Protein AF-A0ABD7GNJ8-F1 (afdb_monomer_lite)

pLDDT: mean 91.47, std 11.1, range [56.44, 98.44]

Structure (mmCIF, N/CA/C/O backbone):
data_AF-A0ABD7GNJ8-F1
#
_entry.id   AF-A0ABD7GNJ8-F1
#
loop_
_atom_site.group_PDB
_atom_site.id
_atom_site.type_symbol
_atom_site.label_atom_id
_atom_site.label_alt_id
_atom_site.label_comp_id
_atom_site.label_asym_id
_atom_site.label_entity_id
_atom_site.label_seq_id
_atom_site.pdbx_PDB_ins_code
_atom_site.Cartn_x
_atom_site.Cartn_y
_atom_site.Cartn_z
_atom_site.occupancy
_atom_site.B_iso_or_equiv
_atom_site.auth_seq_id
_atom_site.auth_comp_id
_atom_site.auth_asym_id
_atom_site.auth_atom_id
_atom_site.pdbx_PDB_model_num
ATOM 1 N N . PRO A 1 1 ? 13.631 -2.873 -11.962 1.00 72.00 1 PRO A N 1
ATOM 2 C CA . PRO A 1 1 ? 12.467 -1.945 -12.057 1.00 72.00 1 PRO A CA 1
ATOM 3 C C . PRO A 1 1 ? 11.152 -2.665 -11.684 1.00 72.00 1 PRO A C 1
ATOM 5 O O . PRO A 1 1 ? 11.100 -3.879 -11.836 1.00 72.00 1 PRO A O 1
ATOM 8 N N . GLY A 1 2 ? 10.149 -1.997 -11.106 1.00 81.25 2 GLY A N 1
ATOM 9 C CA . GLY A 1 2 ? 8.862 -2.594 -10.694 1.00 81.25 2 GLY A CA 1
ATOM 10 C C . GLY A 1 2 ? 8.795 -3.114 -9.248 1.00 81.25 2 GLY A C 1
ATOM 11 O O . GLY A 1 2 ? 8.222 -2.460 -8.385 1.00 81.25 2 GLY A O 1
ATOM 12 N N . ALA A 1 3 ? 9.429 -4.251 -8.932 1.00 89.31 3 ALA A N 1
ATOM 13 C CA . ALA A 1 3 ? 9.269 -4.915 -7.622 1.00 89.31 3 ALA A CA 1
ATOM 14 C C . ALA A 1 3 ? 9.705 -4.061 -6.406 1.00 89.31 3 ALA A C 1
ATOM 16 O O . ALA A 1 3 ? 9.140 -4.175 -5.321 1.00 89.31 3 ALA A O 1
ATOM 17 N N . ARG A 1 4 ? 10.698 -3.175 -6.582 1.00 93.81 4 ARG A N 1
ATOM 18 C CA . ARG A 1 4 ? 11.089 -2.194 -5.552 1.00 93.81 4 ARG A CA 1
ATOM 19 C C . ARG A 1 4 ? 10.009 -1.127 -5.346 1.00 93.81 4 ARG A C 1
ATOM 21 O O . ARG A 1 4 ? 9.760 -0.750 -4.207 1.00 93.81 4 ARG A O 1
ATOM 28 N N . GLN A 1 5 ? 9.396 -0.645 -6.429 1.00 93.62 5 GLN A N 1
ATOM 29 C CA . GLN A 1 5 ? 8.353 0.382 -6.363 1.00 93.62 5 GLN A CA 1
ATOM 30 C C . GLN A 1 5 ? 7.075 -0.171 -5.731 1.00 93.62 5 GLN A C 1
ATOM 32 O O . GLN A 1 5 ? 6.531 0.493 -4.857 1.00 93.62 5 GLN A O 1
ATOM 37 N N . TRP A 1 6 ? 6.687 -1.409 -6.064 1.00 95.06 6 TRP A N 1
ATOM 38 C CA . TRP A 1 6 ? 5.611 -2.132 -5.374 1.00 95.06 6 TRP A CA 1
ATOM 39 C C . TRP A 1 6 ? 5.834 -2.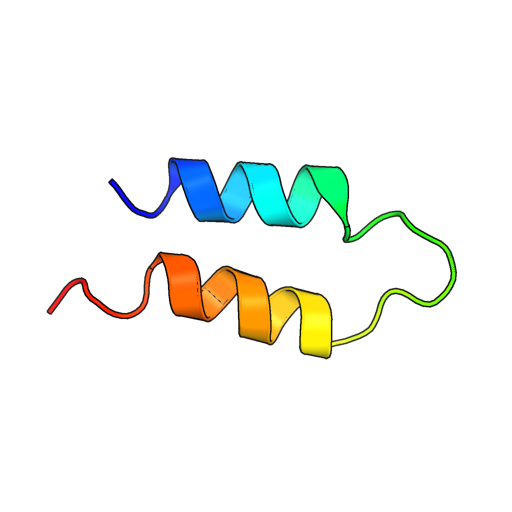129 -3.864 1.00 95.06 6 TRP A C 1
ATOM 41 O O . TRP A 1 6 ? 4.991 -1.641 -3.115 1.00 95.06 6 TRP A O 1
ATOM 51 N N . ARG A 1 7 ? 6.961 -2.694 -3.396 1.00 97.00 7 ARG A N 1
ATOM 52 C CA . ARG A 1 7 ? 7.200 -2.856 -1.952 1.00 97.00 7 ARG A CA 1
ATOM 53 C C . ARG A 1 7 ? 7.184 -1.519 -1.223 1.00 97.00 7 ARG A C 1
ATOM 55 O O . ARG A 1 7 ? 6.552 -1.421 -0.182 1.00 97.00 7 ARG A O 1
ATOM 62 N N . ARG A 1 8 ? 7.821 -0.495 -1.800 1.00 97.62 8 ARG A N 1
ATOM 63 C CA . ARG A 1 8 ? 7.804 0.865 -1.252 1.00 97.62 8 ARG A CA 1
ATOM 64 C C . ARG A 1 8 ? 6.375 1.401 -1.118 1.00 97.62 8 ARG A C 1
ATOM 66 O O . ARG A 1 8 ? 6.013 1.850 -0.040 1.00 97.62 8 ARG A O 1
ATOM 73 N N . TYR A 1 9 ? 5.566 1.300 -2.173 1.00 97.31 9 TYR A N 1
ATOM 74 C CA . TYR A 1 9 ? 4.196 1.814 -2.167 1.00 97.31 9 TYR A CA 1
ATOM 75 C C . TYR A 1 9 ? 3.325 1.138 -1.101 1.00 97.31 9 TYR A C 1
ATOM 77 O O . TYR A 1 9 ? 2.587 1.820 -0.392 1.00 97.31 9 TYR A O 1
ATOM 85 N N . LEU A 1 10 ? 3.446 -0.184 -0.933 1.00 97.69 10 LEU A N 1
ATOM 86 C CA . LEU A 1 10 ? 2.730 -0.894 0.130 1.00 97.69 10 LEU A CA 1
ATOM 87 C C . LEU A 1 10 ? 3.209 -0.480 1.522 1.00 97.69 10 LEU A C 1
ATOM 89 O O . LEU A 1 10 ? 2.380 -0.182 2.378 1.00 97.69 10 LEU A O 1
ATOM 93 N N . SER A 1 11 ? 4.523 -0.414 1.750 1.00 97.94 11 SER A N 1
ATOM 94 C CA . SER A 1 11 ? 5.068 0.025 3.039 1.00 97.94 11 SER A CA 1
ATOM 95 C C . SER A 1 11 ? 4.604 1.432 3.410 1.00 97.94 11 SER A C 1
ATOM 97 O O . SER A 1 11 ? 4.327 1.682 4.576 1.00 97.94 11 SER A O 1
ATOM 99 N N . GLU A 1 12 ? 4.471 2.332 2.437 1.00 98.12 12 GLU A N 1
ATOM 100 C CA . GLU A 1 12 ? 4.036 3.712 2.658 1.00 98.12 12 GLU A CA 1
ATOM 101 C C . GLU A 1 12 ? 2.523 3.863 2.878 1.00 98.12 12 GLU A C 1
ATOM 103 O O . GLU A 1 12 ? 2.119 4.831 3.517 1.00 98.12 12 GLU A O 1
ATOM 108 N N . ASN A 1 13 ? 1.676 2.963 2.356 1.00 98.44 13 ASN A N 1
ATOM 109 C CA . ASN A 1 13 ? 0.224 3.199 2.294 1.00 98.44 13 ASN A CA 1
ATOM 110 C C . ASN A 1 13 ? -0.645 2.138 2.979 1.00 98.44 13 ASN A C 1
ATOM 112 O O . ASN A 1 13 ? -1.698 2.490 3.498 1.00 98.44 13 ASN A O 1
ATOM 116 N N . ALA A 1 14 ? -0.218 0.874 3.049 1.00 98.06 14 ALA A N 1
ATOM 117 C CA . ALA A 1 14 ? -1.069 -0.224 3.527 1.00 98.06 14 ALA A CA 1
ATOM 118 C C . ALA A 1 14 ? -1.382 -0.178 5.035 1.00 98.06 14 ALA A C 1
ATOM 120 O O . ALA A 1 14 ? -2.317 -0.825 5.488 1.00 98.06 14 ALA A O 1
ATOM 121 N N . HIS A 1 15 ? -0.600 0.568 5.818 1.00 97.38 15 HIS A N 1
ATOM 122 C CA . HIS A 1 15 ? -0.770 0.691 7.270 1.00 97.38 15 HIS A CA 1
ATOM 123 C C . HIS A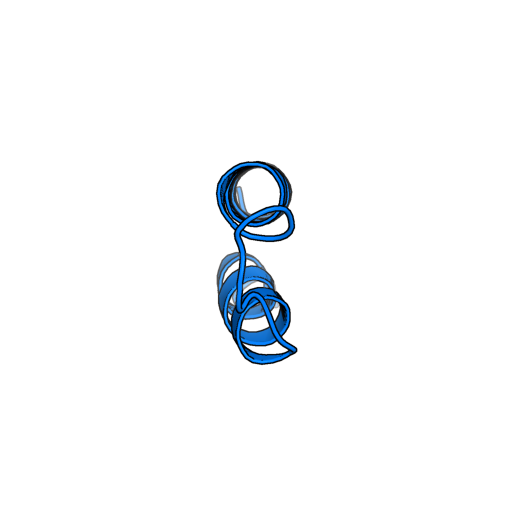 1 15 ? -1.572 1.935 7.686 1.00 97.38 15 HIS A C 1
ATOM 125 O O . HIS A 1 15 ? -1.797 2.151 8.876 1.00 97.38 15 HIS A O 1
ATOM 131 N N . LYS A 1 16 ? -1.949 2.798 6.735 1.00 98.06 16 LYS A N 1
ATOM 132 C CA . LYS A 1 16 ? -2.681 4.031 7.036 1.00 98.06 16 LYS A CA 1
ATOM 133 C C . LYS A 1 16 ? -4.137 3.710 7.375 1.00 98.06 16 LYS A C 1
ATOM 135 O O . LYS A 1 16 ? -4.724 2.780 6.827 1.00 98.06 16 LYS A O 1
ATOM 140 N N . ALA A 1 17 ? -4.734 4.510 8.257 1.00 97.75 17 ALA A N 1
ATOM 141 C CA . ALA A 1 17 ? -6.166 4.428 8.522 1.00 97.75 17 ALA A CA 1
ATOM 142 C C . ALA A 1 17 ? -6.954 4.664 7.222 1.00 97.75 17 ALA A C 1
ATOM 144 O O . ALA A 1 17 ? -6.649 5.597 6.479 1.00 97.75 17 AL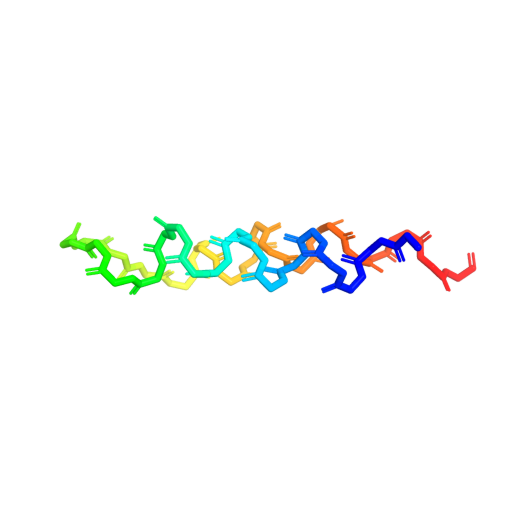A A O 1
ATOM 145 N N . GLY A 1 18 ? -7.942 3.810 6.950 1.00 96.62 18 GLY A N 1
ATOM 146 C CA . GLY A 1 18 ? -8.725 3.862 5.712 1.00 96.62 18 GLY A CA 1
ATOM 147 C C . GLY A 1 18 ? -8.038 3.246 4.489 1.00 96.62 18 GLY A C 1
ATOM 148 O O . GLY A 1 18 ? -8.543 3.407 3.384 1.00 96.62 18 GLY A O 1
ATOM 149 N N . ALA A 1 19 ? -6.908 2.551 4.656 1.00 97.75 19 ALA A N 1
ATOM 150 C CA . ALA A 1 19 ? -6.357 1.733 3.582 1.00 97.75 19 ALA A CA 1
ATOM 151 C C . ALA A 1 19 ? -7.319 0.584 3.230 1.00 97.75 19 ALA A C 1
ATOM 153 O O . ALA A 1 19 ? -7.774 -0.141 4.115 1.00 97.75 19 ALA A O 1
ATOM 154 N N . ASP A 1 20 ? -7.580 0.415 1.935 1.00 97.69 20 ASP A N 1
ATOM 155 C CA . ASP A 1 20 ? -8.435 -0.635 1.374 1.00 97.69 20 ASP A CA 1
ATOM 156 C C . ASP A 1 20 ? -7.805 -1.208 0.086 1.00 97.69 20 ASP A C 1
ATOM 158 O O . ASP A 1 20 ? -6.665 -0.880 -0.270 1.00 97.69 20 ASP A O 1
ATOM 162 N N . ILE A 1 21 ? -8.531 -2.075 -0.619 1.00 97.44 21 ILE A N 1
ATOM 163 C CA . ILE A 1 21 ? -8.090 -2.810 -1.805 1.00 97.44 21 ILE A CA 1
ATOM 164 C C . ILE A 1 21 ? -7.496 -1.920 -2.907 1.00 97.44 21 ILE A C 1
ATOM 166 O O . ILE A 1 21 ? -6.559 -2.344 -3.584 1.00 97.44 21 ILE A O 1
ATOM 170 N N . GLU A 1 22 ? -7.936 -0.665 -3.029 1.00 97.94 22 GLU A N 1
ATOM 171 C CA . GLU A 1 22 ? -7.386 0.307 -3.984 1.00 97.94 22 GLU A CA 1
ATOM 172 C C . GLU A 1 22 ? -5.864 0.479 -3.832 1.00 97.94 22 GLU A C 1
ATOM 174 O O . GLU A 1 22 ? -5.140 0.604 -4.823 1.00 97.94 22 GLU A O 1
ATOM 179 N N . VAL A 1 23 ? -5.332 0.403 -2.604 1.00 97.88 23 VAL A N 1
ATOM 180 C CA . VAL A 1 23 ? -3.883 0.477 -2.343 1.00 97.88 23 VAL A CA 1
ATOM 181 C C . VAL A 1 23 ? -3.143 -0.664 -3.047 1.00 97.88 23 VAL A C 1
ATOM 183 O O . VAL A 1 23 ? -2.054 -0.467 -3.595 1.00 97.88 23 VAL A O 1
ATOM 186 N N . LEU A 1 24 ? -3.730 -1.862 -3.066 1.00 96.06 24 LEU A N 1
ATOM 187 C CA . LEU A 1 24 ? -3.155 -3.014 -3.751 1.00 96.06 24 LEU A CA 1
ATOM 188 C C . LEU A 1 24 ? -3.249 -2.857 -5.271 1.00 96.06 24 LEU A C 1
ATOM 190 O O . LEU A 1 24 ? -2.272 -3.133 -5.968 1.00 96.06 24 LEU A O 1
ATOM 194 N N . GLU A 1 25 ? -4.381 -2.376 -5.786 1.00 97.06 25 GLU A N 1
ATOM 195 C CA . GLU A 1 25 ? -4.567 -2.126 -7.219 1.00 97.06 25 GLU A CA 1
ATOM 196 C C . GLU A 1 25 ? -3.552 -1.111 -7.753 1.00 97.06 25 GLU A C 1
ATOM 198 O O . GLU A 1 25 ? -2.929 -1.330 -8.797 1.00 97.06 25 GLU A O 1
ATOM 203 N N . HIS A 1 26 ? -3.317 -0.028 -7.008 1.00 95.94 26 HIS A N 1
ATOM 204 C CA . HIS A 1 26 ? -2.283 0.950 -7.327 1.00 95.94 26 HIS A CA 1
ATOM 205 C C . HIS A 1 26 ? -0.878 0.340 -7.285 1.00 95.94 26 HIS A C 1
ATOM 207 O O . HIS A 1 26 ? -0.087 0.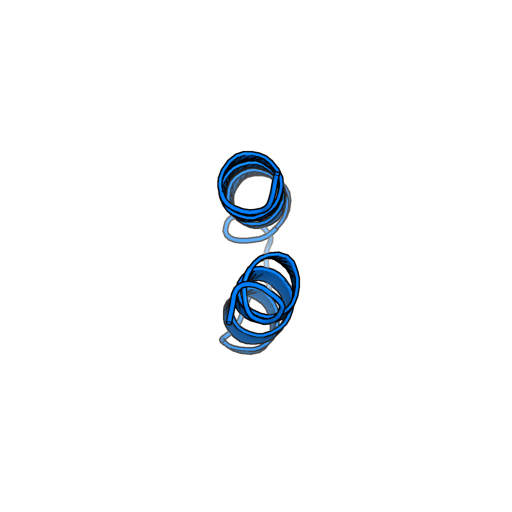573 -8.203 1.00 95.94 26 HIS A O 1
ATOM 213 N N . ALA A 1 27 ? -0.563 -0.477 -6.274 1.00 95.38 27 ALA A N 1
ATOM 214 C CA . ALA A 1 27 ? 0.725 -1.165 -6.192 1.00 95.38 27 ALA A CA 1
ATOM 215 C C . ALA A 1 27 ? 0.951 -2.126 -7.374 1.00 95.38 27 ALA A C 1
ATOM 217 O O . ALA A 1 27 ? 2.068 -2.205 -7.894 1.00 95.38 27 ALA A O 1
ATOM 218 N N . LEU A 1 28 ? -0.100 -2.819 -7.829 1.00 94.12 28 LEU A N 1
ATOM 219 C CA . LEU A 1 28 ? -0.042 -3.745 -8.962 1.00 94.12 28 LEU A CA 1
ATOM 220 C C . LEU A 1 28 ? 0.331 -3.032 -10.268 1.00 94.12 28 LEU A C 1
ATOM 222 O O . LEU A 1 28 ? 1.143 -3.542 -11.042 1.00 94.12 28 LEU A O 1
ATOM 226 N N . ARG A 1 29 ? -0.201 -1.824 -10.497 1.00 93.06 29 ARG A N 1
ATOM 227 C CA . ARG A 1 29 ? 0.123 -1.011 -11.686 1.00 93.06 29 ARG A CA 1
ATOM 228 C C . ARG A 1 29 ? 1.617 -0.694 -11.785 1.00 93.06 29 ARG A C 1
ATOM 230 O O . ARG A 1 29 ? 2.148 -0.607 -12.884 1.00 93.06 29 ARG A O 1
ATOM 237 N N . LEU A 1 30 ? 2.332 -0.624 -10.657 1.00 91.31 30 LEU A N 1
ATOM 238 C CA . LEU A 1 30 ? 3.782 -0.384 -10.630 1.00 91.31 30 LEU A CA 1
ATOM 239 C C . LEU A 1 30 ? 4.617 -1.571 -11.147 1.00 91.31 30 LEU A C 1
ATOM 241 O O . LEU A 1 30 ? 5.833 -1.432 -11.306 1.00 91.31 30 LEU A O 1
ATOM 245 N N . VAL A 1 31 ? 4.010 -2.740 -11.382 1.00 89.75 31 VAL A N 1
ATOM 246 C CA . VAL A 1 31 ? 4.690 -3.919 -11.951 1.00 89.75 31 VAL A CA 1
ATOM 247 C C . VAL A 1 31 ? 4.014 -4.514 -13.180 1.00 89.75 31 VAL A C 1
ATOM 249 O O . VAL A 1 31 ? 4.598 -5.416 -13.777 1.00 89.75 31 VAL A O 1
ATOM 252 N N . ALA A 1 32 ? 2.813 -4.053 -13.535 1.00 81.75 32 ALA A N 1
ATOM 253 C CA . ALA A 1 32 ? 2.009 -4.635 -14.605 1.00 81.75 32 ALA A CA 1
ATOM 254 C C . ALA A 1 32 ? 2.660 -4.501 -15.999 1.00 81.75 32 ALA A C 1
ATOM 256 O O . ALA A 1 32 ? 2.492 -5.394 -16.826 1.00 81.75 32 ALA A O 1
ATOM 257 N N . ASP A 1 33 ? 3.502 -3.486 -16.220 1.00 66.19 33 ASP A N 1
ATOM 258 C CA . ASP A 1 33 ? 4.215 -3.236 -17.490 1.00 66.19 33 ASP A CA 1
ATOM 259 C C . ASP A 1 33 ? 5.495 -4.076 -17.667 1.00 66.19 33 ASP A C 1
ATOM 261 O O . ASP A 1 33 ? 6.550 -3.587 -18.069 1.00 66.19 33 ASP A O 1
ATOM 265 N N . LYS A 1 34 ? 5.444 -5.363 -17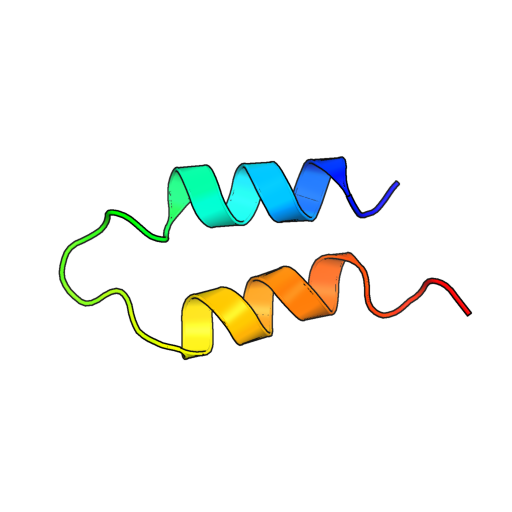.318 1.00 58.56 34 LYS A N 1
ATOM 266 C CA . LYS A 1 34 ? 6.589 -6.286 -17.430 1.00 58.56 34 LYS A CA 1
ATOM 267 C C . LYS A 1 34 ? 6.349 -7.491 -18.337 1.00 58.56 34 LYS A C 1
ATOM 269 O O . LYS A 1 34 ? 6.946 -8.545 -18.116 1.00 58.56 34 LYS A O 1
ATOM 274 N N . ARG A 1 35 ? 5.484 -7.347 -19.335 1.00 56.44 35 ARG A N 1
ATOM 275 C CA . ARG A 1 35 ? 5.411 -8.310 -20.435 1.00 56.44 35 ARG A CA 1
ATOM 276 C C . ARG A 1 35 ? 6.208 -7.814 -21.624 1.00 56.44 35 ARG A C 1
ATOM 278 O O . ARG A 1 35 ? 6.096 -6.608 -21.919 1.00 56.44 35 ARG A O 1
#

Radius of gyration: 9.85 Å; chains: 1; bounding box: 21×13×29 Å

Secondary structure (DSSP, 8-state):
--HHHHHHHH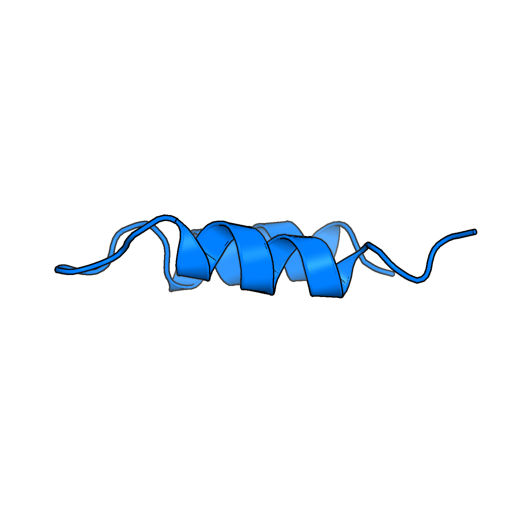HHHTTSTT--HHHHHHHHHHHH---

Sequence (35 aa):
PGARQWRRYLSENAHKAGADIEVLEHALRLVADKR

Foldseek 3Di:
DLPVQLVVLCVVQVPDPPDDCVSVVVSCVSRVPPD

Organism: NCBI:txid1812935